Protein AF-A0A9X3AG24-F1 (afdb_monomer)

Nearest PDB structures (foldseek):
  8exq-assembly1_B  TM=5.262E-01  e=1.702E-01  Staphylococcus aureus
  8exr-assembly1_A  TM=4.776E-01  e=4.416E-01  Staphylococcus aureus
  2epl-assembly1_X  TM=3.601E-01  e=6.726E+00  Streptococcus gordonii

Solvent-accessible surface area (backbone atoms only — not comparable to full-atom values): 4986 Å² total; per-residue (Å²): 131,84,81,78,71,55,67,59,79,41,75,43,64,71,49,74,70,53,51,46,54,48,36,76,76,50,43,87,77,49,83,60,87,70,35,29,41,32,23,28,21,78,74,3,67,78,74,38,69,45,62,48,95,48,37,38,26,26,27,71,59,41,92,80,32,78,95,32,49,80,59,37,54,55,48,49,56,55,39,49,51,54,51,62,70,109

Radius of gyration: 12.77 Å; Cα contacts (8 Å, |Δi|>4): 122; chains: 1; bounding box: 19×32×42 Å

Organism: NCBI:txid1654476

Secondary structure (DSSP, 8-state):
-------EEEEEEPPHHHHHHHHHHHGGGS--TT-EEEEEHHHHTTSS-EEETTEEEE-TTSSS-GGGHHHHHHHHHHHHHHHHH-

pLDDT: mean 85.72, std 13.13, range [43.22, 97.31]

Structure (mmCIF, N/CA/C/O backbone):
data_AF-A0A9X3AG24-F1
#
_entry.id   AF-A0A9X3AG24-F1
#
loop_
_atom_site.group_PDB
_atom_site.id
_atom_site.type_symbol
_atom_site.label_atom_id
_atom_site.label_alt_id
_atom_site.label_comp_id
_atom_site.label_asym_id
_atom_site.label_entity_id
_atom_site.label_seq_id
_atom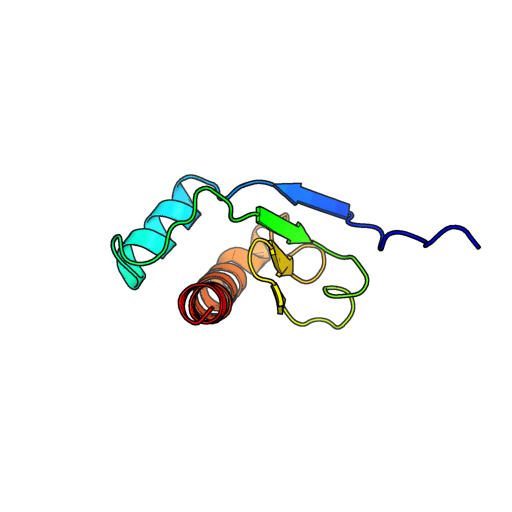_site.pdbx_PDB_ins_code
_atom_site.Cartn_x
_atom_site.Cartn_y
_atom_site.Cartn_z
_atom_site.occupancy
_atom_site.B_iso_or_equiv
_atom_site.auth_seq_id
_atom_site.auth_comp_id
_atom_site.auth_asym_id
_atom_site.auth_atom_id
_atom_site.pdbx_PDB_model_num
ATOM 1 N N . MET A 1 1 ? -0.546 -18.306 28.771 1.00 43.22 1 MET A N 1
ATOM 2 C CA . MET A 1 1 ? -0.119 -16.938 28.415 1.00 43.22 1 MET A CA 1
ATOM 3 C C . MET A 1 1 ? -0.962 -16.539 27.218 1.00 43.22 1 MET A C 1
ATOM 5 O O . MET A 1 1 ? -0.805 -17.206 26.204 1.00 43.22 1 MET A O 1
ATOM 9 N N . PRO A 1 2 ? -1.924 -15.609 27.318 1.00 47.28 2 PRO A N 1
ATOM 10 C CA . PRO A 1 2 ? -2.622 -15.159 26.122 1.00 47.28 2 PRO A CA 1
ATOM 11 C C . PRO A 1 2 ? -1.612 -14.393 25.264 1.00 47.28 2 PRO A C 1
ATOM 13 O O . PRO A 1 2 ? -0.923 -13.506 25.771 1.00 47.28 2 PRO A O 1
ATOM 16 N N . GLU A 1 3 ? -1.469 -14.784 24.001 1.00 52.31 3 GLU A N 1
ATOM 17 C CA . GLU A 1 3 ? -0.710 -14.019 23.017 1.00 52.31 3 GLU A CA 1
ATOM 18 C C . GLU A 1 3 ? -1.347 -12.630 22.941 1.00 52.31 3 GLU A C 1
ATOM 20 O O . GLU A 1 3 ? -2.510 -12.486 22.567 1.00 52.31 3 GLU A O 1
ATOM 25 N N . GLN A 1 4 ? -0.627 -11.604 23.397 1.00 51.66 4 GLN A N 1
ATOM 26 C CA . GLN A 1 4 ? -1.067 -10.232 23.200 1.00 51.66 4 GLN A CA 1
ATOM 27 C C . GLN A 1 4 ? -0.958 -9.955 21.706 1.00 51.66 4 GLN A C 1
ATOM 29 O O . GLN A 1 4 ? 0.140 -9.707 21.201 1.00 51.66 4 GLN A O 1
ATOM 34 N N . GLU A 1 5 ? -2.084 -10.041 20.995 1.00 55.06 5 GLU A N 1
ATOM 35 C CA . GLU A 1 5 ? -2.145 -9.573 19.619 1.00 55.06 5 GLU A CA 1
ATOM 36 C C . GLU A 1 5 ? -1.602 -8.139 19.591 1.00 55.06 5 GLU A C 1
ATOM 38 O O . GLU A 1 5 ? -1.996 -7.306 20.420 1.00 55.06 5 GLU A O 1
ATOM 43 N N . PRO A 1 6 ? -0.653 -7.837 18.691 1.00 56.19 6 PRO A N 1
ATOM 44 C CA . PRO A 1 6 ? -0.154 -6.483 18.563 1.00 56.19 6 PRO A CA 1
ATOM 45 C C . PRO A 1 6 ? -1.352 -5.563 18.340 1.00 56.19 6 PRO A C 1
ATOM 47 O O . PRO A 1 6 ? -2.176 -5.858 17.479 1.00 56.19 6 PRO A O 1
ATOM 50 N N . ILE A 1 7 ? -1.462 -4.473 19.108 1.00 61.59 7 ILE A N 1
ATOM 51 C CA . ILE A 1 7 ? -2.582 -3.532 18.981 1.00 61.59 7 ILE A CA 1
ATOM 52 C C . ILE A 1 7 ? -2.507 -2.902 17.586 1.00 61.59 7 ILE A C 1
ATOM 54 O O . ILE A 1 7 ? -1.810 -1.908 17.362 1.00 61.59 7 ILE A O 1
ATOM 58 N N . VAL A 1 8 ? -3.187 -3.528 16.629 1.00 62.22 8 VAL A N 1
ATOM 59 C CA . VAL A 1 8 ? -3.446 -2.985 15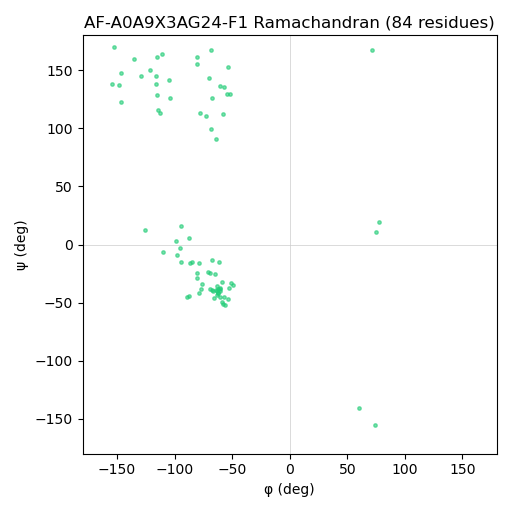.306 1.00 62.22 8 VAL A CA 1
ATOM 60 C C . VAL A 1 8 ? -4.487 -1.905 15.519 1.00 62.22 8 VAL A C 1
ATOM 62 O O . VAL A 1 8 ? -5.624 -2.181 15.893 1.00 62.22 8 VAL A O 1
ATOM 65 N N . VAL A 1 9 ? -4.071 -0.656 15.345 1.00 73.31 9 VAL A N 1
ATOM 66 C CA . VAL A 1 9 ? -4.935 0.499 15.620 1.00 73.31 9 VAL A CA 1
ATOM 67 C C . VAL A 1 9 ? -5.883 0.740 14.446 1.00 73.31 9 VAL A C 1
ATOM 69 O O . VAL A 1 9 ? -6.963 1.299 14.617 1.00 73.31 9 VAL A O 1
ATOM 72 N N . PHE A 1 10 ? -5.491 0.293 13.252 1.00 84.12 10 PHE A N 1
ATOM 73 C CA . PHE A 1 10 ? -6.259 0.460 12.030 1.00 84.12 10 PHE A CA 1
ATOM 74 C C . PHE A 1 10 ? -5.914 -0.641 11.024 1.00 84.12 10 PHE A C 1
ATOM 76 O O . PHE A 1 10 ? -4.742 -0.981 10.853 1.00 84.12 10 PHE A O 1
ATOM 83 N N . ARG A 1 11 ? -6.923 -1.194 10.345 1.00 90.94 11 ARG A N 1
ATOM 84 C CA . ARG A 1 11 ? -6.755 -2.179 9.268 1.00 90.94 11 ARG A CA 1
ATOM 85 C C . ARG A 1 11 ? -7.870 -2.029 8.245 1.00 90.94 11 ARG A C 1
ATOM 87 O O . ARG A 1 11 ? -9.031 -1.911 8.625 1.00 90.94 11 ARG A O 1
ATOM 94 N N . ARG A 1 12 ? -7.531 -2.102 6.959 1.00 94.62 12 ARG A N 1
ATOM 95 C CA . ARG A 1 12 ? -8.505 -2.095 5.861 1.00 94.62 12 ARG A CA 1
ATOM 96 C C . ARG A 1 12 ? -7.999 -2.817 4.616 1.00 94.62 12 ARG A C 1
ATOM 98 O O . ARG A 1 12 ? -6.832 -3.187 4.522 1.00 94.62 12 ARG A O 1
ATOM 105 N N . SER A 1 13 ? -8.896 -3.033 3.663 1.00 95.56 13 SER A N 1
ATOM 106 C CA . SER A 1 13 ? -8.536 -3.371 2.283 1.00 95.56 13 SER A CA 1
ATOM 107 C C . SER A 1 13 ? -7.882 -2.185 1.578 1.00 95.56 13 SER A C 1
ATOM 109 O O . SER A 1 13 ? -7.943 -1.052 2.070 1.00 95.56 13 SER A O 1
ATOM 111 N N . LEU A 1 14 ? -7.277 -2.448 0.419 1.00 95.19 14 LEU A N 1
ATOM 112 C CA . LEU A 1 14 ? -6.855 -1.376 -0.473 1.00 95.19 14 LEU A CA 1
ATOM 113 C C . LEU A 1 14 ? -8.077 -0.561 -0.905 1.00 95.19 14 LEU A C 1
ATOM 115 O O . LEU A 1 14 ? -9.133 -1.110 -1.226 1.00 95.19 14 LEU A O 1
ATOM 119 N N . GLU A 1 15 ? -7.921 0.754 -0.903 1.00 94.88 15 GLU A N 1
ATOM 120 C CA . GLU A 1 15 ? -8.885 1.679 -1.486 1.00 94.88 15 GLU A CA 1
ATOM 121 C C . GLU A 1 15 ? -8.692 1.753 -3.006 1.00 94.88 15 GLU A C 1
ATOM 123 O O . GLU A 1 15 ? -7.622 1.427 -3.527 1.00 94.88 15 GLU A O 1
ATOM 128 N N . SER A 1 16 ? -9.702 2.235 -3.741 1.00 94.75 16 SER A N 1
ATOM 129 C CA . SER A 1 16 ? -9.665 2.290 -5.213 1.00 94.75 16 SER A CA 1
ATOM 130 C C . SER A 1 16 ? -8.422 2.999 -5.750 1.00 94.75 16 SER A C 1
ATOM 132 O O . SER A 1 16 ? -7.839 2.576 -6.741 1.00 94.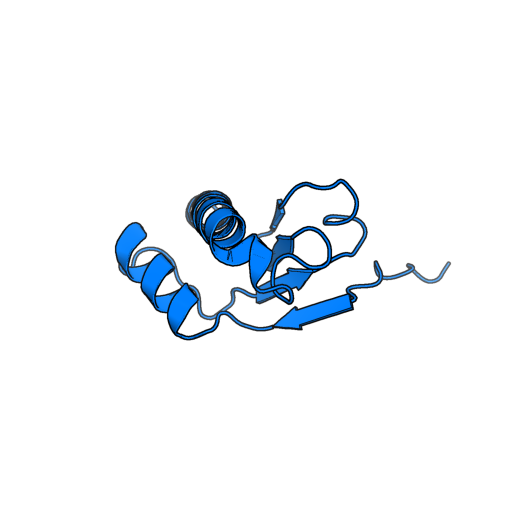75 16 SER A O 1
ATOM 134 N N . ARG A 1 17 ? -7.975 4.058 -5.068 1.00 93.62 17 ARG A N 1
ATOM 135 C CA . ARG A 1 17 ? -6.768 4.802 -5.439 1.00 93.62 17 ARG A CA 1
ATOM 136 C C . ARG A 1 17 ? -5.502 3.948 -5.356 1.00 93.62 17 ARG A C 1
ATOM 138 O O . ARG A 1 17 ? -4.640 4.044 -6.216 1.00 93.62 17 ARG A O 1
ATOM 145 N N . GLU A 1 18 ? -5.394 3.117 -4.333 1.00 95.75 18 GLU A N 1
ATOM 146 C CA . GLU A 1 18 ? -4.224 2.274 -4.077 1.00 95.75 18 GLU A CA 1
ATOM 147 C C . GLU A 1 18 ? -4.213 1.066 -4.999 1.00 95.75 18 GLU A C 1
ATOM 149 O O . GLU A 1 18 ? -3.163 0.701 -5.518 1.00 95.75 18 GLU A O 1
ATOM 154 N N . ALA A 1 19 ? -5.391 0.493 -5.254 1.00 95.62 19 ALA A N 1
ATOM 155 C CA . ALA A 1 19 ? -5.564 -0.545 -6.258 1.00 95.62 19 ALA A CA 1
ATOM 156 C C . ALA A 1 19 ? -5.190 -0.034 -7.660 1.00 95.62 19 ALA A C 1
ATOM 158 O O . ALA A 1 19 ? -4.561 -0.763 -8.424 1.00 95.62 19 ALA A O 1
ATOM 159 N N . ASN A 1 20 ? -5.513 1.225 -7.983 1.00 96.25 20 ASN A N 1
ATOM 160 C CA . ASN A 1 20 ? -5.097 1.850 -9.239 1.00 96.25 20 ASN A CA 1
ATOM 161 C C . ASN A 1 20 ? -3.575 2.034 -9.304 1.00 96.25 20 ASN A C 1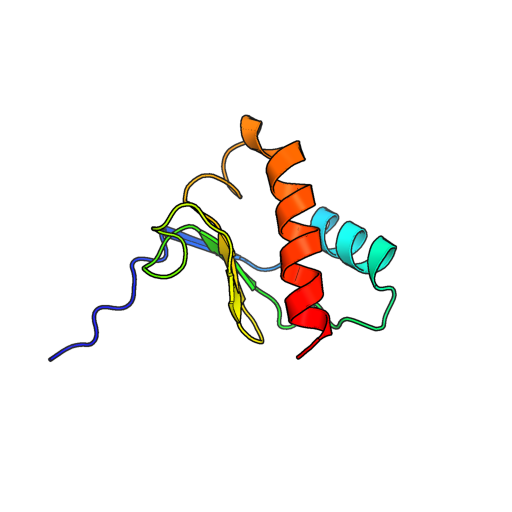
ATOM 163 O O . ASN A 1 20 ? -2.976 1.629 -10.292 1.00 96.25 20 ASN A O 1
ATOM 167 N N . ILE A 1 21 ? -2.938 2.545 -8.242 1.00 95.88 21 ILE A N 1
ATOM 168 C CA . ILE A 1 21 ? -1.466 2.649 -8.166 1.00 95.88 21 ILE A CA 1
ATOM 169 C C . ILE A 1 21 ? -0.815 1.270 -8.351 1.00 95.88 21 ILE A C 1
ATOM 171 O O . ILE A 1 21 ? 0.135 1.125 -9.115 1.00 95.88 21 ILE A O 1
ATOM 175 N N . ALA A 1 22 ? -1.339 0.241 -7.681 1.00 96.06 22 ALA A N 1
ATOM 176 C CA . ALA A 1 22 ? -0.842 -1.122 -7.819 1.00 96.06 22 ALA A CA 1
ATOM 177 C C . ALA A 1 22 ? -0.970 -1.625 -9.266 1.00 96.06 22 ALA A C 1
ATOM 179 O O . ALA A 1 22 ? -0.014 -2.169 -9.811 1.00 96.06 22 ALA A O 1
ATOM 180 N N . ARG A 1 23 ? -2.119 -1.387 -9.911 1.00 96.38 23 ARG A N 1
ATOM 181 C CA . ARG A 1 23 ? -2.353 -1.755 -11.313 1.00 96.38 23 ARG A CA 1
ATOM 182 C C . ARG A 1 23 ? -1.407 -1.028 -12.268 1.00 96.38 23 ARG A C 1
ATOM 184 O O . ARG A 1 23 ? -0.912 -1.641 -13.203 1.00 96.38 23 ARG A O 1
ATOM 191 N N . GLU A 1 24 ? -1.156 0.259 -12.050 1.00 97.31 24 GLU A N 1
ATOM 192 C CA . GLU A 1 24 ? -0.256 1.055 -12.895 1.00 97.31 24 GLU A CA 1
ATOM 193 C C . GLU A 1 24 ? 1.189 0.545 -12.843 1.00 97.31 24 GLU A C 1
ATOM 195 O O . GLU A 1 24 ? 1.881 0.563 -13.859 1.00 97.31 24 GLU A O 1
ATOM 200 N N . VAL A 1 25 ? 1.643 0.070 -11.678 1.00 96.62 25 VAL A N 1
ATOM 201 C CA . VAL A 1 25 ? 3.025 -0.397 -11.484 1.00 96.62 25 VAL A CA 1
ATOM 202 C C . VAL A 1 25 ? 3.202 -1.873 -11.850 1.00 96.62 25 VAL A C 1
ATOM 204 O O . VAL A 1 25 ? 4.182 -2.224 -12.505 1.00 96.62 25 VAL A O 1
ATOM 207 N N . PHE A 1 26 ? 2.281 -2.740 -11.425 1.00 96.06 26 PHE A N 1
ATOM 208 C CA . PHE A 1 26 ? 2.428 -4.200 -11.511 1.00 96.06 26 PHE A CA 1
ATOM 209 C C . PHE A 1 26 ? 1.496 -4.851 -12.545 1.00 96.06 26 PHE A C 1
ATOM 211 O O . PHE A 1 26 ? 1.600 -6.052 -12.802 1.00 96.06 26 PHE A O 1
ATOM 218 N N . GLY A 1 27 ? 0.583 -4.091 -13.154 1.00 94.88 27 GLY A N 1
ATOM 219 C CA . GLY A 1 27 ? -0.435 -4.633 -14.051 1.00 94.88 27 GLY A CA 1
ATOM 220 C C . GLY A 1 27 ? -1.328 -5.651 -13.341 1.00 94.88 27 GLY A C 1
ATOM 221 O O . GLY A 1 27 ? -1.672 -5.491 -12.171 1.00 94.88 27 GLY A O 1
ATOM 222 N N . ASP A 1 28 ? -1.680 -6.717 -14.054 1.00 94.69 28 ASP A N 1
ATOM 223 C CA . ASP A 1 28 ? -2.465 -7.831 -13.506 1.00 94.69 28 ASP A CA 1
ATOM 224 C C . ASP A 1 28 ? -1.586 -8.911 -12.843 1.00 94.69 28 ASP A C 1
ATOM 226 O O . ASP A 1 28 ? -2.089 -9.955 -12.434 1.00 94.69 28 ASP A O 1
ATOM 230 N N . ALA A 1 29 ? -0.271 -8.684 -12.736 1.00 94.19 29 ALA A N 1
ATOM 231 C CA . ALA A 1 29 ? 0.666 -9.667 -12.194 1.00 94.19 29 ALA A CA 1
ATOM 232 C C . ALA A 1 29 ? 0.655 -9.735 -10.653 1.00 94.19 29 ALA A C 1
ATOM 234 O O . ALA A 1 29 ? 1.145 -10.705 -10.083 1.00 94.19 29 ALA A O 1
ATOM 235 N N . LEU A 1 30 ? 0.082 -8.730 -9.982 1.00 93.31 30 LEU A N 1
ATOM 236 C CA . LEU A 1 30 ? -0.128 -8.709 -8.534 1.00 93.31 30 LEU A CA 1
ATOM 237 C C . LEU A 1 30 ? -1.630 -8.776 -8.219 1.00 93.31 30 LEU A C 1
ATOM 239 O O . LEU A 1 30 ? -2.362 -7.815 -8.466 1.00 93.31 30 LEU A O 1
ATOM 243 N N . ASP A 1 31 ? -2.088 -9.875 -7.613 1.00 91.62 31 ASP A N 1
ATOM 244 C CA . ASP A 1 31 ? -3.449 -9.953 -7.071 1.00 91.62 31 ASP A CA 1
ATOM 245 C C . ASP A 1 31 ? -3.535 -9.204 -5.733 1.00 91.62 31 ASP A C 1
ATOM 247 O O . ASP A 1 31 ? -2.955 -9.592 -4.720 1.00 91.62 31 ASP A O 1
ATOM 251 N N . THR A 1 32 ? -4.295 -8.112 -5.727 1.00 93.38 32 THR A N 1
ATOM 252 C CA . THR A 1 32 ? -4.478 -7.257 -4.549 1.00 93.38 32 THR A CA 1
ATOM 253 C C . THR A 1 32 ? -5.733 -7.587 -3.738 1.00 93.38 32 THR A C 1
ATOM 255 O O . THR A 1 32 ? -5.952 -6.991 -2.682 1.00 93.38 32 THR A O 1
ATOM 258 N N . SER A 1 33 ? -6.557 -8.54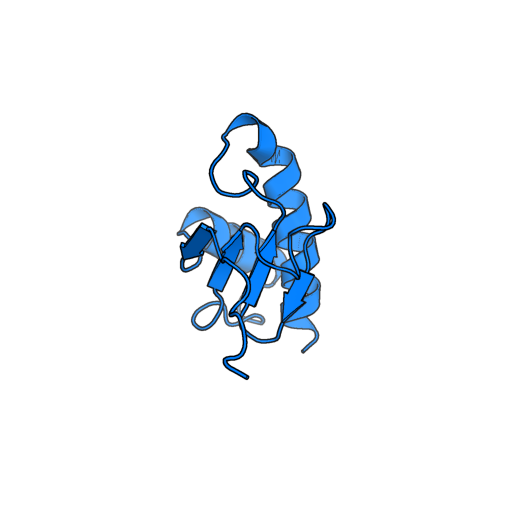5 -4.179 1.00 92.25 33 SER A N 1
ATOM 259 C CA . SER A 1 33 ? -7.857 -8.857 -3.563 1.00 92.25 33 SER A CA 1
ATOM 260 C C . SER A 1 33 ? -7.733 -9.341 -2.110 1.00 92.25 33 SER A C 1
ATOM 262 O O . SER A 1 33 ? -8.519 -8.955 -1.230 1.00 92.25 33 SER A O 1
ATOM 264 N N . ALA A 1 34 ? -6.696 -10.137 -1.842 1.00 90.69 34 ALA A N 1
ATOM 265 C CA . ALA A 1 34 ? -6.369 -10.660 -0.522 1.00 90.69 34 ALA A CA 1
ATOM 266 C C . ALA A 1 34 ? -5.537 -9.685 0.330 1.00 90.69 34 ALA A C 1
ATOM 268 O O . ALA A 1 34 ? -5.455 -9.862 1.549 1.00 90.69 34 ALA A O 1
ATOM 269 N N . LEU A 1 35 ? -4.947 -8.644 -0.271 1.00 94.00 35 LEU A N 1
ATOM 270 C CA . LEU A 1 35 ? -4.091 -7.708 0.449 1.00 94.00 35 LEU A CA 1
ATOM 271 C C . LEU A 1 35 ? -4.902 -6.831 1.410 1.00 94.00 35 LEU A C 1
ATOM 273 O O . LEU A 1 35 ? -6.041 -6.403 1.169 1.00 94.00 35 LEU A O 1
ATOM 277 N N . ARG A 1 36 ? -4.281 -6.567 2.555 1.00 95.12 36 ARG A N 1
ATOM 278 C CA . ARG A 1 36 ? -4.775 -5.663 3.590 1.00 95.12 36 ARG A CA 1
ATOM 279 C C . ARG A 1 36 ? -3.672 -4.685 3.955 1.00 95.12 36 ARG A C 1
ATOM 281 O O . ARG A 1 36 ? -2.504 -5.059 3.984 1.00 95.12 36 ARG A O 1
ATOM 288 N N . LEU A 1 37 ? -4.060 -3.456 4.268 1.00 94.12 37 LEU A N 1
ATOM 289 C CA . LEU A 1 37 ? -3.184 -2.443 4.837 1.00 94.12 37 LEU A CA 1
ATOM 290 C C . LEU A 1 37 ? -3.506 -2.284 6.324 1.00 94.12 37 LEU A C 1
ATOM 292 O O . LEU A 1 37 ? -4.678 -2.314 6.711 1.00 94.12 37 LEU A O 1
ATOM 296 N N . SER A 1 38 ? -2.491 -2.099 7.159 1.00 92.12 38 SER A N 1
ATOM 297 C CA . SER A 1 38 ? -2.663 -1.791 8.580 1.00 92.12 38 SER A CA 1
ATOM 298 C C . SER A 1 38 ? -1.750 -0.675 9.059 1.00 92.12 38 SER A C 1
ATOM 300 O O . SER A 1 38 ? -0.712 -0.400 8.462 1.00 92.12 38 SER A O 1
ATOM 302 N N . GLU A 1 39 ? -2.124 -0.060 10.176 1.00 89.50 39 GLU A N 1
ATOM 303 C CA . GLU A 1 39 ? -1.250 0.817 10.943 1.00 89.50 39 GLU A CA 1
ATOM 304 C C . GLU A 1 39 ? -0.963 0.265 12.334 1.00 89.50 39 GLU A C 1
ATOM 306 O O . GLU A 1 39 ? -1.843 -0.266 13.025 1.00 89.50 39 GLU A O 1
ATOM 311 N N . GLY A 1 40 ? 0.258 0.522 12.794 1.00 76.94 40 GLY A N 1
ATOM 312 C CA . GLY A 1 40 ? 0.671 0.172 14.143 1.00 76.94 40 GLY A CA 1
ATOM 313 C C . GLY A 1 40 ? 0.904 -1.328 14.308 1.00 76.94 40 GLY A C 1
ATOM 314 O O . GLY A 1 40 ? 1.256 -2.031 13.362 1.00 76.94 40 GLY A O 1
ATOM 315 N N . GLY A 1 41 ? 0.784 -1.807 15.545 1.00 72.06 41 GLY A N 1
ATOM 316 C CA . GLY A 1 41 ? 1.217 -3.147 15.931 1.00 72.06 41 GLY A CA 1
ATOM 317 C C . GLY A 1 41 ? 2.743 -3.311 15.972 1.00 72.06 41 GLY A C 1
ATOM 318 O O . GLY A 1 41 ? 3.493 -2.470 15.482 1.00 72.06 41 GLY A O 1
ATOM 319 N N . LEU A 1 42 ? 3.225 -4.415 16.558 1.00 66.00 42 LEU A N 1
ATOM 320 C CA . LEU A 1 42 ? 4.657 -4.682 16.784 1.00 66.00 42 LEU A CA 1
ATOM 321 C C . LEU A 1 42 ? 5.510 -4.497 15.514 1.00 66.00 42 LEU A C 1
ATOM 323 O O . LEU A 1 42 ? 6.651 -4.054 15.586 1.00 66.00 42 LEU A O 1
ATOM 327 N N . LEU A 1 43 ? 4.939 -4.805 14.348 1.00 66.50 43 LEU A N 1
ATOM 328 C CA . LEU A 1 43 ? 5.611 -4.715 13.055 1.00 66.50 43 LEU A CA 1
ATOM 329 C C . LEU A 1 43 ? 5.663 -3.287 12.478 1.00 66.50 43 LEU A C 1
ATOM 331 O O . LEU A 1 43 ? 6.625 -2.979 11.782 1.00 66.50 43 LEU A O 1
ATOM 335 N N . GLY A 1 44 ? 4.691 -2.417 12.789 1.00 60.72 44 GLY A N 1
ATOM 336 C CA . GLY A 1 44 ? 4.671 -1.004 12.372 1.00 60.72 44 GLY A CA 1
ATOM 337 C C . GLY A 1 44 ? 5.255 -0.025 13.406 1.00 60.72 44 GLY A C 1
ATOM 338 O O . GLY A 1 44 ? 5.573 1.117 13.074 1.00 60.72 44 GLY A O 1
ATOM 339 N N . SER A 1 45 ? 5.433 -0.452 14.662 1.00 60.91 45 SER A N 1
ATOM 340 C CA . SER A 1 45 ? 5.880 0.399 15.780 1.00 60.91 45 SER A CA 1
ATOM 341 C C . SER A 1 45 ? 7.323 0.915 15.682 1.00 60.91 45 SER A C 1
ATOM 343 O O . SER A 1 45 ? 7.680 1.836 16.411 1.00 60.91 45 SER A O 1
ATOM 345 N N . PHE A 1 46 ? 8.153 0.378 14.783 1.00 70.75 46 PHE A N 1
ATOM 346 C CA . PHE A 1 46 ? 9.563 0.777 14.636 1.00 70.75 46 PHE A CA 1
ATOM 347 C C . PHE A 1 46 ? 9.804 1.858 13.569 1.00 70.75 4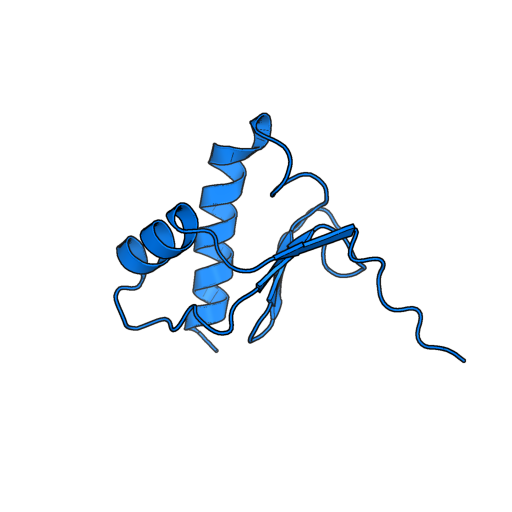6 PHE A C 1
ATOM 349 O O . PHE A 1 46 ? 10.934 2.057 13.133 1.00 70.75 46 PHE A O 1
ATOM 356 N N . GLY A 1 47 ? 8.754 2.554 13.122 1.00 78.38 47 GLY A N 1
ATOM 357 C CA . GLY A 1 47 ? 8.885 3.662 12.168 1.00 78.38 47 GLY A CA 1
ATOM 358 C C . GLY A 1 47 ? 9.172 3.237 10.723 1.00 78.38 47 GLY A C 1
ATOM 359 O O . GLY A 1 47 ? 9.452 4.092 9.887 1.00 78.38 47 GLY A O 1
ATOM 360 N N . VAL A 1 48 ? 9.059 1.942 10.419 1.00 84.06 48 VAL A N 1
ATOM 361 C CA . VAL A 1 48 ? 9.226 1.373 9.076 1.00 84.06 48 VAL A CA 1
ATOM 362 C C . VAL A 1 48 ? 7.966 0.632 8.644 1.00 84.06 48 VAL A C 1
ATOM 364 O O . VAL A 1 48 ? 7.233 0.110 9.486 1.00 84.06 48 VAL A O 1
ATOM 367 N N . ALA A 1 49 ? 7.719 0.600 7.337 1.00 89.75 49 ALA A N 1
ATOM 368 C CA . ALA A 1 49 ? 6.705 -0.265 6.759 1.00 89.75 49 ALA A CA 1
ATOM 369 C C . ALA A 1 49 ? 7.249 -1.699 6.608 1.00 89.75 49 ALA A C 1
ATOM 371 O O . ALA A 1 49 ? 8.466 -1.909 6.619 1.00 89.75 49 ALA A O 1
ATOM 372 N N . ARG A 1 50 ? 6.353 -2.690 6.586 1.00 89.62 50 ARG A N 1
ATOM 373 C CA . ARG A 1 50 ? 6.698 -4.107 6.395 1.00 89.62 50 ARG A CA 1
ATOM 374 C C . ARG A 1 50 ? 5.609 -4.846 5.635 1.00 89.62 50 ARG A C 1
ATOM 376 O O . ARG A 1 50 ? 4.424 -4.609 5.874 1.00 89.62 50 ARG A O 1
ATOM 383 N N . THR A 1 51 ? 6.025 -5.836 4.851 1.00 91.75 51 THR A N 1
ATOM 384 C CA . THR A 1 51 ? 5.133 -6.703 4.078 1.00 91.75 51 THR A CA 1
ATOM 385 C C . THR A 1 51 ? 5.194 -8.157 4.538 1.00 91.75 51 THR A C 1
ATOM 387 O O . THR A 1 51 ? 6.257 -8.770 4.630 1.00 91.75 51 THR A O 1
ATOM 390 N N . LEU A 1 52 ? 4.014 -8.710 4.798 1.00 87.69 52 LEU A N 1
ATOM 391 C CA . LEU A 1 52 ? 3.705 -10.129 4.953 1.00 87.69 52 LEU A CA 1
ATOM 392 C C . LEU A 1 52 ? 2.851 -10.574 3.748 1.00 87.69 52 LEU A C 1
ATOM 394 O O . LEU A 1 52 ? 2.247 -9.709 3.109 1.00 87.69 52 LEU A O 1
ATOM 398 N N . PRO A 1 53 ? 2.698 -11.887 3.478 1.00 86.56 53 PRO A N 1
ATOM 399 C CA . PRO A 1 53 ? 2.047 -12.382 2.257 1.00 86.56 53 PRO A CA 1
ATOM 400 C C . PRO A 1 53 ? 0.683 -11.755 1.926 1.00 86.56 53 PRO A C 1
ATOM 402 O O . PRO A 1 53 ? 0.365 -11.536 0.766 1.00 86.56 53 PRO A O 1
ATOM 405 N N . THR A 1 54 ? -0.130 -11.428 2.937 1.00 90.06 54 THR A N 1
ATOM 406 C CA . THR A 1 54 ? -1.458 -10.816 2.741 1.00 90.06 54 THR A CA 1
ATOM 407 C C . THR A 1 54 ? -1.644 -9.504 3.511 1.00 90.06 54 THR A C 1
ATOM 409 O O . THR A 1 54 ? -2.774 -9.042 3.697 1.00 90.06 54 THR A O 1
ATOM 412 N N . LEU A 1 55 ? -0.569 -8.926 4.052 1.00 92.25 55 LEU A N 1
ATOM 413 C CA . LEU A 1 55 ? -0.652 -7.762 4.934 1.00 92.25 55 LEU A CA 1
ATOM 414 C C . LEU A 1 55 ? 0.549 -6.841 4.753 1.00 92.25 55 LEU A C 1
ATOM 416 O O . LEU A 1 55 ? 1.679 -7.234 5.020 1.00 92.25 55 LEU A O 1
ATOM 420 N N . VAL A 1 56 ? 0.279 -5.586 4.422 1.00 92.88 56 VAL A N 1
ATOM 421 C CA . VAL A 1 56 ? 1.255 -4.501 4.495 1.00 92.88 56 VAL A CA 1
ATOM 422 C C . VAL A 1 56 ? 0.944 -3.661 5.724 1.00 92.88 56 VAL A C 1
ATOM 424 O O . VAL A 1 56 ? -0.179 -3.187 5.888 1.00 92.88 56 VAL A O 1
ATOM 427 N N . THR A 1 57 ? 1.926 -3.455 6.592 1.00 92.19 57 THR A N 1
ATOM 428 C CA . THR A 1 57 ? 1.761 -2.637 7.793 1.00 92.19 57 THR A CA 1
ATOM 429 C C . THR A 1 57 ? 2.647 -1.406 7.744 1.00 92.19 57 THR A C 1
ATOM 431 O O . THR A 1 57 ? 3.816 -1.484 7.375 1.00 92.19 57 THR A O 1
ATOM 434 N N . PHE A 1 58 ? 2.094 -0.272 8.158 1.00 91.75 58 PHE A N 1
ATOM 435 C CA . PHE A 1 58 ? 2.772 1.015 8.207 1.00 91.75 58 PHE A CA 1
ATOM 436 C C . PHE A 1 58 ? 2.913 1.511 9.652 1.00 91.75 58 PHE A C 1
ATOM 438 O O . PHE A 1 58 ? 2.169 1.088 10.549 1.00 91.75 58 PHE A O 1
ATOM 445 N N . PRO A 1 59 ? 3.831 2.462 9.895 1.00 89.88 59 PRO A N 1
ATOM 446 C CA . PRO A 1 59 ? 3.818 3.262 11.109 1.0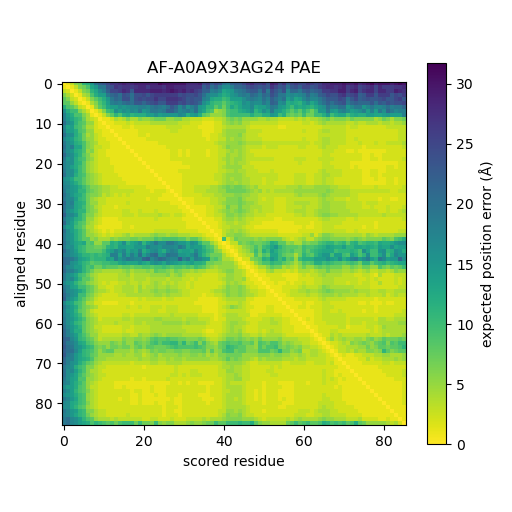0 89.88 59 PRO A CA 1
ATOM 447 C C . PRO A 1 59 ? 2.469 3.947 11.331 1.00 89.88 59 PRO A C 1
ATOM 449 O O . PRO A 1 59 ? 1.732 4.241 10.389 1.00 89.88 59 PRO A O 1
ATOM 452 N N . LYS A 1 60 ? 2.156 4.218 12.598 1.00 87.31 60 LYS A N 1
ATOM 453 C CA . LYS A 1 60 ? 0.913 4.891 12.984 1.00 87.31 60 LYS A CA 1
ATOM 454 C C . LYS A 1 60 ? 0.780 6.252 12.290 1.00 87.31 60 LYS A C 1
ATOM 456 O O . LYS A 1 60 ? 1.729 7.037 12.283 1.00 87.31 60 LYS A O 1
ATOM 461 N N . GLY A 1 61 ? -0.412 6.546 11.777 1.00 87.38 61 GLY A N 1
ATOM 462 C CA . GLY A 1 61 ? -0.745 7.819 11.148 1.00 87.38 61 GLY A CA 1
ATOM 463 C C . GLY A 1 61 ? -0.221 7.984 9.721 1.00 87.38 61 GLY A C 1
ATOM 464 O O . GLY A 1 61 ? -0.094 9.116 9.269 1.00 87.38 61 GLY A O 1
ATOM 465 N N . ILE A 1 62 ? 0.124 6.911 9.015 1.00 90.38 62 ILE A N 1
ATOM 466 C CA . ILE A 1 62 ? 0.548 6.959 7.607 1.00 90.38 62 ILE A CA 1
ATOM 467 C C . ILE A 1 62 ? -0.640 6.836 6.652 1.00 90.38 62 ILE A C 1
ATOM 469 O O . ILE A 1 62 ? -0.731 7.602 5.700 1.00 90.38 62 ILE A O 1
ATOM 473 N N . LEU A 1 63 ? -1.544 5.900 6.924 1.00 89.00 63 LEU A N 1
ATOM 474 C CA . LEU A 1 63 ? -2.809 5.694 6.225 1.00 89.00 63 LEU A CA 1
ATOM 475 C C . LEU A 1 63 ? -3.856 6.740 6.621 1.00 89.00 63 LEU A C 1
ATOM 477 O O . LEU A 1 63 ? -4.673 7.118 5.789 1.00 89.00 63 LEU A O 1
ATOM 481 N N . THR A 1 64 ? -3.858 7.208 7.874 1.00 86.88 64 THR A N 1
ATOM 482 C CA . THR A 1 64 ? -4.946 8.066 8.386 1.00 86.88 64 THR A CA 1
ATOM 483 C C . THR A 1 64 ? -4.651 9.569 8.360 1.00 86.88 64 THR A C 1
ATOM 485 O O . THR A 1 64 ? -5.553 10.358 8.636 1.00 86.88 64 THR A O 1
ATOM 488 N N . THR A 1 65 ? -3.414 9.997 8.071 1.00 85.81 65 THR A N 1
ATOM 489 C CA . THR A 1 65 ? -2.997 11.413 8.170 1.00 85.81 65 THR A CA 1
ATOM 490 C C . THR A 1 65 ? -2.655 11.997 6.790 1.00 85.81 65 THR A C 1
ATOM 492 O O . THR A 1 65 ? -1.660 11.582 6.189 1.00 85.81 65 THR A O 1
ATOM 495 N N . PRO A 1 66 ? -3.397 13.005 6.285 1.00 76.56 66 PRO A N 1
ATOM 496 C CA . PRO A 1 66 ? -3.215 13.535 4.927 1.00 76.56 66 PRO A CA 1
ATOM 497 C C . PRO A 1 66 ? -1.815 14.085 4.621 1.00 76.56 66 PRO A C 1
ATOM 499 O O . PRO A 1 66 ? -1.330 13.962 3.499 1.00 76.56 66 PRO A O 1
ATOM 502 N N . GLN A 1 67 ? -1.123 14.656 5.614 1.00 84.56 67 GLN A N 1
ATOM 503 C CA . GLN A 1 67 ? 0.210 15.251 5.440 1.00 84.56 67 GLN A CA 1
ATOM 504 C C . GLN A 1 67 ? 1.271 14.233 4.985 1.00 84.56 67 GLN A C 1
ATOM 506 O O . GLN A 1 67 ? 2.351 14.619 4.538 1.00 84.56 67 GLN A O 1
ATOM 511 N N . HIS A 1 68 ? 0.986 12.933 5.088 1.00 82.81 68 HIS A N 1
ATOM 512 C CA . HIS A 1 68 ? 1.914 11.866 4.735 1.00 82.81 68 HIS A CA 1
ATOM 513 C C . HIS A 1 68 ? 1.674 11.263 3.346 1.00 82.81 68 HIS A C 1
ATOM 515 O O . HIS A 1 68 ? 2.419 10.367 2.967 1.00 82.81 68 HIS A O 1
ATOM 521 N N . GLN A 1 69 ? 0.727 11.764 2.546 1.00 82.69 69 GLN A N 1
ATOM 522 C CA . GLN A 1 69 ? 0.295 11.139 1.286 1.00 82.69 69 GLN A CA 1
ATOM 523 C C . GLN A 1 69 ? 1.440 10.830 0.295 1.00 82.69 69 GLN A C 1
ATOM 525 O O . GLN A 1 69 ? 1.571 9.701 -0.172 1.00 82.69 69 GLN A O 1
ATOM 530 N N . ALA A 1 70 ? 2.350 11.779 0.047 1.00 84.69 70 ALA A N 1
ATOM 531 C CA . ALA A 1 70 ? 3.490 11.567 -0.861 1.00 84.69 70 ALA A CA 1
ATOM 532 C C . ALA A 1 70 ? 4.572 10.616 -0.305 1.00 84.69 70 ALA A C 1
ATOM 534 O O . ALA A 1 70 ? 5.381 10.059 -1.055 1.00 84.69 70 ALA A O 1
ATOM 535 N N . ARG A 1 71 ? 4.652 10.464 1.022 1.00 86.50 71 ARG A N 1
ATOM 536 C CA . ARG A 1 71 ? 5.501 9.450 1.672 1.00 86.50 71 ARG A CA 1
ATOM 537 C C . ARG A 1 71 ? 4.813 8.088 1.615 1.00 86.50 71 ARG A C 1
ATOM 539 O O . ARG A 1 71 ? 5.467 7.095 1.319 1.00 86.50 71 ARG A O 1
ATOM 546 N N . TYR A 1 72 ? 3.510 8.078 1.866 1.00 91.06 72 TYR A N 1
ATOM 547 C CA . TYR A 1 72 ? 2.666 6.902 1.855 1.00 91.06 72 TYR A CA 1
ATOM 548 C C . TYR A 1 72 ? 2.706 6.198 0.501 1.00 91.06 72 TYR A C 1
ATOM 550 O O . TYR A 1 72 ? 3.018 5.020 0.471 1.00 91.06 72 TYR A O 1
ATOM 558 N N . GLU A 1 73 ? 2.496 6.902 -0.612 1.00 93.12 73 GLU A N 1
ATOM 559 C CA . GLU A 1 73 ? 2.501 6.277 -1.946 1.00 93.12 73 GLU A CA 1
ATOM 560 C C . GLU A 1 73 ? 3.843 5.626 -2.287 1.00 93.12 73 GLU A C 1
ATOM 562 O O . GLU A 1 73 ? 3.883 4.517 -2.815 1.00 93.12 73 GLU A O 1
ATOM 567 N N . ARG A 1 74 ? 4.956 6.273 -1.916 1.00 92.19 74 ARG A N 1
ATOM 568 C CA . ARG A 1 74 ? 6.295 5.695 -2.091 1.00 92.19 74 ARG A CA 1
ATOM 569 C C . ARG A 1 74 ? 6.479 4.421 -1.273 1.00 92.19 74 ARG A C 1
ATOM 571 O O . ARG A 1 74 ? 7.026 3.451 -1.788 1.00 92.19 74 ARG A O 1
ATOM 578 N N . TRP A 1 75 ? 6.027 4.414 -0.021 1.00 93.19 75 TRP A N 1
ATOM 579 C CA . TRP A 1 75 ? 6.056 3.203 0.796 1.00 93.19 75 TRP A CA 1
ATOM 580 C C . TRP A 1 75 ? 5.098 2.139 0.284 1.00 93.19 75 TRP A C 1
ATOM 582 O O . TRP A 1 75 ? 5.476 0.981 0.246 1.00 93.19 75 TRP A O 1
ATOM 592 N N . LEU A 1 76 ? 3.907 2.511 -0.171 1.00 95.38 76 LEU A N 1
ATOM 593 C CA . LEU A 1 76 ? 2.950 1.578 -0.744 1.00 95.38 76 LEU A CA 1
ATOM 594 C C . LEU A 1 76 ? 3.578 0.820 -1.915 1.00 95.38 76 LEU A C 1
ATOM 596 O O . LEU A 1 76 ? 3.591 -0.402 -1.896 1.00 95.38 76 LEU A O 1
ATOM 600 N N . VAL A 1 77 ? 4.159 1.521 -2.891 1.00 96.44 77 VAL A N 1
ATOM 601 C CA . VAL A 1 77 ? 4.800 0.866 -4.044 1.00 96.44 77 VAL A CA 1
ATOM 602 C C . VAL A 1 77 ? 5.982 -0.008 -3.611 1.00 96.44 77 VAL A C 1
ATOM 604 O O . VAL A 1 77 ? 6.129 -1.129 -4.098 1.00 96.44 77 VAL A O 1
ATOM 607 N N . HIS A 1 78 ? 6.805 0.472 -2.674 1.00 95.62 78 HIS A N 1
ATOM 608 C CA . HIS A 1 78 ? 7.912 -0.312 -2.125 1.00 95.62 78 HIS A CA 1
ATOM 609 C C . HIS A 1 78 ? 7.424 -1.619 -1.482 1.00 95.62 78 HIS A C 1
ATOM 611 O O . HIS A 1 78 ? 7.926 -2.689 -1.802 1.00 95.62 78 HIS A O 1
ATOM 617 N N . GLU A 1 79 ? 6.419 -1.548 -0.615 1.00 95.25 79 GLU A N 1
ATOM 618 C CA . GLU A 1 79 ? 5.883 -2.709 0.092 1.00 95.25 79 GLU A CA 1
ATOM 619 C C . GLU A 1 79 ? 5.139 -3.672 -0.846 1.00 95.25 79 GLU A C 1
ATOM 621 O O . GLU A 1 79 ? 5.308 -4.886 -0.768 1.00 95.25 79 GLU A O 1
ATOM 626 N N . LEU A 1 80 ? 4.391 -3.152 -1.821 1.00 95.19 80 LEU A N 1
ATOM 627 C CA . LEU A 1 80 ? 3.761 -3.984 -2.849 1.00 95.19 80 LEU A CA 1
ATOM 628 C C . LEU A 1 80 ? 4.784 -4.691 -3.747 1.00 95.19 80 LEU A C 1
ATOM 630 O O . LEU A 1 80 ? 4.489 -5.763 -4.265 1.00 95.19 80 LEU A O 1
ATOM 634 N N . THR A 1 81 ? 5.998 -4.150 -3.882 1.00 96.25 81 THR A N 1
ATOM 635 C CA . THR A 1 81 ? 7.089 -4.857 -4.570 1.00 96.25 81 THR A CA 1
ATOM 636 C C . THR A 1 81 ? 7.473 -6.130 -3.817 1.00 96.25 81 THR A C 1
ATOM 638 O O . THR A 1 81 ? 7.678 -7.160 -4.449 1.00 96.25 81 THR A O 1
ATOM 641 N N . HIS A 1 82 ? 7.503 -6.099 -2.479 1.00 93.69 82 HIS A N 1
ATOM 642 C CA . HIS A 1 82 ? 7.707 -7.314 -1.678 1.00 93.69 82 HIS A CA 1
ATOM 643 C C . HIS A 1 82 ? 6.525 -8.275 -1.822 1.00 93.69 82 HIS A C 1
ATOM 645 O O . HIS A 1 82 ? 6.736 -9.474 -1.950 1.00 93.69 82 HIS A O 1
ATOM 651 N N . ALA A 1 83 ? 5.288 -7.763 -1.855 1.00 92.12 83 ALA A N 1
ATOM 652 C CA . ALA A 1 83 ? 4.093 -8.586 -2.073 1.00 92.12 83 ALA A CA 1
ATOM 653 C C . ALA A 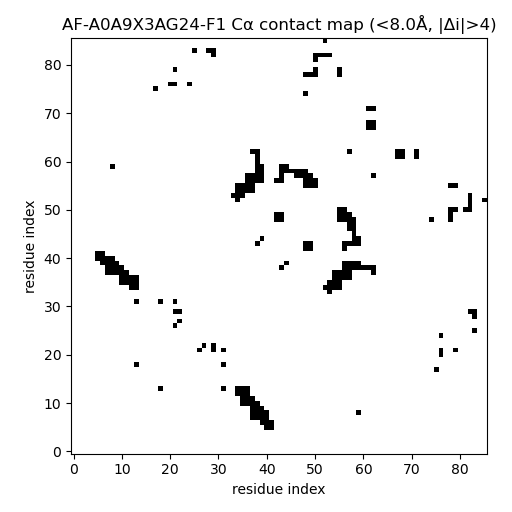1 83 ? 4.120 -9.307 -3.432 1.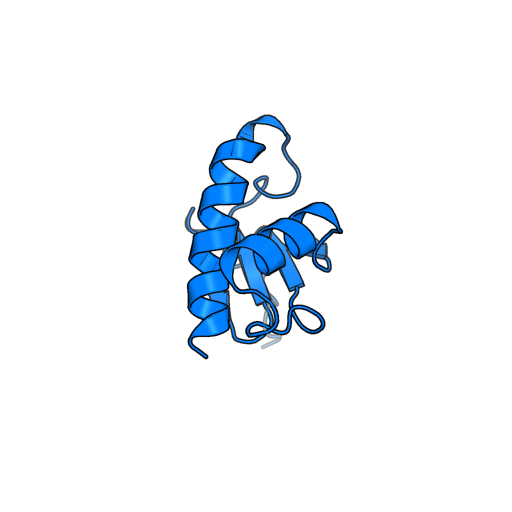00 92.12 83 ALA A C 1
ATOM 655 O O . ALA A 1 83 ? 3.719 -10.458 -3.517 1.00 92.12 83 ALA A O 1
ATOM 656 N N . TYR A 1 84 ? 4.629 -8.643 -4.470 1.00 92.00 84 TYR A N 1
ATOM 657 C CA . TYR A 1 84 ? 4.804 -9.205 -5.809 1.00 92.00 84 TYR A CA 1
ATOM 658 C C . TYR A 1 84 ? 5.900 -10.282 -5.891 1.00 92.00 84 TYR A C 1
ATOM 660 O O . TYR A 1 84 ? 5.882 -11.113 -6.793 1.00 92.00 84 TYR A O 1
ATOM 668 N N . GLN A 1 85 ? 6.875 -10.253 -4.982 1.00 90.25 85 GLN A N 1
ATOM 669 C CA . GLN A 1 85 ? 7.989 -11.205 -4.957 1.00 90.25 85 GLN A CA 1
ATOM 670 C C . GLN A 1 85 ? 7.690 -12.494 -4.183 1.00 90.25 85 GLN A C 1
ATOM 672 O O . GLN A 1 85 ? 8.462 -13.447 -4.315 1.00 90.25 85 GLN A O 1
ATOM 677 N N . TYR A 1 86 ? 6.640 -12.505 -3.356 1.00 82.81 86 TYR A N 1
ATOM 678 C CA . TYR A 1 86 ? 6.167 -13.711 -2.673 1.00 82.81 86 TYR A CA 1
ATOM 679 C C . TYR A 1 86 ? 5.565 -14.710 -3.662 1.00 82.81 86 TYR A C 1
ATOM 681 O O . TYR A 1 86 ? 5.826 -15.919 -3.464 1.00 82.81 86 TYR A O 1
#

Foldseek 3Di:
DPPPFFCFVDKDADDPVLVVLLCVVQNPLFDRPQAMETEGGPQACVQAWEEDLRYIYHYPCCVPPPVNVVVNSVRSVVRVVVNSVD

Mean predicted aligned error: 5.84 Å

Sequence (86 aa):
MPEQEPIVVFRRSLESREANIAREVFGDALDTSALRLSEGGLLGSFGVARTLPTLVTFPKGILTTPQHQARYERWLVHELTHAYQY